Protein AF-A0A8K0DH71-F1 (afdb_monomer_lite)

Secondary structure (DSSP, 8-state):
-HHHHHHHHHHHHHHHHHHHHHHT--------S----TT-EEEETTTEEEEEETTEEEEE------SHHHHHHHT-SSTT-EEEETTEEEEEETTTEEEEE-----SS-----S-----HHHHHHHHHTT-SSSPPP--------

Radius of gyration: 22.82 Å; chains: 1; bounding box: 68×45×41 Å

InterPro domains:
  IPR008037 Pacifastin domain [PS51446] (33-68)

pLDDT: mean 71.9, std 21.44, range [28.5, 96.94]

Organism: Ignelater luminosus (NCBI:txid2038154)

Structure (mmCIF, N/CA/C/O backbone):
data_AF-A0A8K0DH71-F1
#
_entry.id   AF-A0A8K0DH71-F1
#
loop_
_atom_site.group_PDB
_atom_site.id
_atom_site.type_symbol
_atom_site.label_atom_id
_atom_site.label_alt_id
_atom_site.label_comp_id
_atom_site.label_asym_id
_atom_site.label_entity_id
_atom_site.label_seq_id
_atom_site.pdbx_PDB_ins_code
_atom_site.Cartn_x
_atom_site.Cartn_y
_atom_site.Cartn_z
_atom_site.occupancy
_atom_site.B_iso_or_equiv
_atom_site.auth_seq_id
_atom_site.auth_comp_id
_atom_site.auth_asym_id
_atom_site.auth_atom_id
_atom_site.pdbx_PDB_model_num
ATOM 1 N N . MET A 1 1 ? -55.249 28.164 19.974 1.00 62.78 1 MET A N 1
ATOM 2 C CA . MET A 1 1 ? -54.363 28.196 18.787 1.00 62.78 1 MET A CA 1
ATOM 3 C C . MET A 1 1 ? -52.878 28.094 19.141 1.00 62.78 1 MET A C 1
ATOM 5 O O . MET A 1 1 ? -52.205 27.270 18.545 1.00 62.78 1 MET A O 1
ATOM 9 N N . LEU A 1 2 ? -52.374 28.812 20.155 1.00 55.31 2 LEU A N 1
ATOM 10 C CA . LEU A 1 2 ? -50.945 28.803 20.532 1.00 55.31 2 LEU A CA 1
ATOM 11 C C . LEU A 1 2 ? -50.364 27.415 20.898 1.00 55.31 2 LEU A C 1
ATOM 13 O O . LEU A 1 2 ? -49.220 27.120 20.573 1.00 55.31 2 LEU A O 1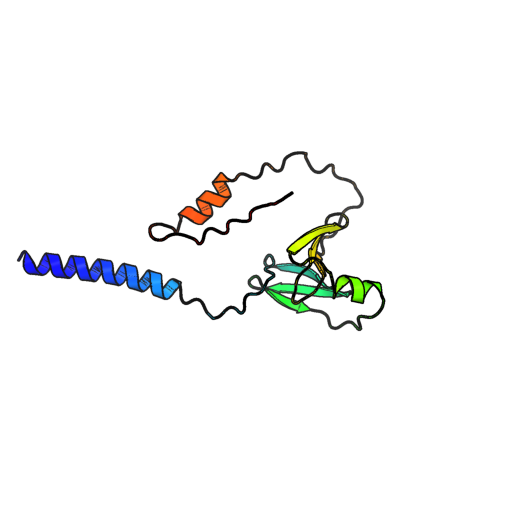
ATOM 17 N N . LYS A 1 3 ? -51.168 26.528 21.504 1.00 57.19 3 LYS A N 1
ATOM 18 C CA . LYS A 1 3 ? -50.740 25.159 21.854 1.00 57.19 3 LYS A CA 1
ATOM 19 C C . LYS A 1 3 ? -50.427 24.279 20.636 1.00 57.19 3 LYS A C 1
ATOM 21 O O . LYS A 1 3 ? -49.573 23.413 20.740 1.00 57.19 3 LYS A O 1
ATOM 26 N N . TYR A 1 4 ? -51.080 24.506 19.494 1.00 59.00 4 TYR A N 1
ATOM 27 C CA . TYR A 1 4 ? -50.848 23.709 18.283 1.00 59.00 4 TYR A CA 1
ATOM 28 C C . TYR A 1 4 ? -49.548 24.113 17.580 1.00 59.00 4 TYR A C 1
ATOM 30 O O . TYR A 1 4 ? -48.808 23.246 17.133 1.00 59.00 4 TYR A O 1
ATOM 38 N N . LEU A 1 5 ? -49.220 25.409 17.561 1.00 58.22 5 LEU A N 1
ATOM 39 C CA . LEU A 1 5 ? -47.988 25.926 16.947 1.00 58.22 5 LEU A CA 1
ATOM 40 C C . LEU A 1 5 ? -46.717 25.380 17.617 1.00 58.22 5 LEU A C 1
ATOM 42 O O . LEU A 1 5 ? -45.756 25.050 16.928 1.00 58.22 5 LEU A O 1
ATOM 46 N N . LEU A 1 6 ? -46.734 25.218 18.945 1.00 57.34 6 LEU A N 1
ATOM 47 C CA . LEU A 1 6 ? -45.611 24.636 19.690 1.00 57.34 6 LEU A CA 1
ATOM 48 C C . LEU A 1 6 ? -45.377 23.160 19.336 1.00 57.34 6 LEU A C 1
ATOM 50 O O . LEU A 1 6 ? -44.233 22.737 19.219 1.00 57.34 6 LEU A O 1
ATOM 54 N N . VAL A 1 7 ? -46.444 22.392 19.099 1.00 66.19 7 VAL A N 1
ATOM 55 C CA . VAL A 1 7 ? -46.340 20.969 18.734 1.00 66.19 7 VAL A CA 1
ATOM 56 C C . VAL A 1 7 ? -45.733 20.806 17.336 1.00 66.19 7 VAL A C 1
ATOM 58 O O . VAL A 1 7 ? -44.821 20.000 17.158 1.00 66.19 7 VAL A O 1
ATOM 61 N N . PHE A 1 8 ? -46.155 21.614 16.358 1.00 61.62 8 PHE A N 1
ATOM 62 C CA . PHE A 1 8 ? -45.598 21.556 15.000 1.00 61.62 8 PHE A CA 1
ATOM 63 C C . PHE A 1 8 ? -44.108 21.918 14.950 1.00 61.62 8 PHE A C 1
ATOM 65 O O . PHE A 1 8 ? -43.339 21.220 14.291 1.00 61.62 8 PHE A O 1
ATOM 72 N N . ALA A 1 9 ? -43.684 22.943 15.697 1.00 60.38 9 ALA A N 1
ATOM 73 C CA . ALA A 1 9 ? -42.273 23.320 15.785 1.00 60.38 9 ALA A CA 1
ATOM 74 C C . ALA A 1 9 ? -41.401 22.192 16.366 1.00 60.38 9 ALA A C 1
ATOM 76 O O . ALA A 1 9 ? -40.309 21.945 15.864 1.00 60.38 9 ALA A O 1
ATOM 77 N N . THR A 1 10 ? -41.893 21.462 17.375 1.00 60.97 10 THR A N 1
ATOM 78 C CA . THR A 1 10 ? -41.144 20.336 17.965 1.00 60.97 10 THR A CA 1
ATOM 79 C C . THR A 1 10 ? -41.074 19.102 17.068 1.00 60.97 10 THR A C 1
ATOM 81 O O . THR A 1 10 ? -40.090 18.374 17.115 1.00 60.97 10 THR A O 1
ATOM 84 N N . ILE A 1 11 ? -42.095 18.857 16.242 1.00 66.56 11 ILE A N 1
ATOM 85 C CA . ILE A 1 11 ? -42.113 17.710 15.322 1.00 66.56 11 ILE A CA 1
ATOM 86 C C . ILE A 1 11 ? -41.186 17.964 14.125 1.00 66.56 11 ILE A C 1
ATOM 88 O O . ILE A 1 11 ? -40.486 17.046 13.702 1.00 66.56 11 ILE A O 1
ATOM 92 N N . SER A 1 12 ? -41.141 19.200 13.612 1.00 66.25 12 SER A N 1
ATOM 93 C CA . SER A 1 12 ? -40.271 19.570 12.485 1.00 66.25 12 SER A CA 1
ATOM 94 C C . SER A 1 12 ? -38.792 19.409 12.829 1.00 66.25 12 SER A C 1
ATOM 96 O O . SER A 1 12 ? -38.051 18.787 12.075 1.00 66.25 12 SER A O 1
ATOM 98 N N . THR A 1 13 ? -38.373 19.884 14.006 1.00 59.41 13 THR A N 1
ATOM 99 C CA . THR A 1 13 ? -36.983 19.723 14.452 1.00 59.41 13 THR A CA 1
ATOM 100 C C . THR A 1 13 ? -36.640 18.253 14.686 1.00 59.41 13 THR A C 1
ATOM 102 O O . THR A 1 13 ? -35.570 17.805 14.288 1.00 59.41 13 THR A O 1
ATOM 105 N N . LEU A 1 14 ? -37.554 17.453 15.250 1.00 60.44 14 LEU A N 1
ATOM 106 C CA . LEU A 1 14 ? -37.320 16.017 15.437 1.00 60.44 14 LEU A CA 1
ATOM 107 C C . LEU A 1 14 ? -37.127 15.259 14.113 1.00 60.44 14 LEU A C 1
ATOM 109 O O . LEU A 1 14 ? -36.328 14.325 14.059 1.00 60.44 14 LEU A O 1
ATOM 113 N N . LEU A 1 15 ? -37.854 15.644 13.059 1.00 60.81 15 LEU A N 1
ATOM 114 C CA . LEU A 1 15 ? -37.729 15.045 11.727 1.00 60.81 15 LEU A CA 1
ATOM 115 C C . LEU A 1 15 ? -36.370 15.368 11.088 1.00 60.81 15 LEU A C 1
ATOM 117 O O . LEU A 1 15 ? -35.709 14.456 10.598 1.00 60.81 15 LEU A O 1
ATOM 121 N N . GLU A 1 16 ? -35.901 16.612 11.196 1.00 58.91 16 GLU A N 1
ATOM 122 C CA . GLU A 1 16 ? -34.568 17.017 10.721 1.00 58.91 16 GLU A CA 1
ATOM 123 C C . GLU A 1 16 ? -33.438 16.272 11.460 1.00 58.91 16 GLU A C 1
ATOM 125 O O . GLU A 1 16 ? -32.471 15.812 10.846 1.00 58.91 16 GLU A O 1
ATOM 130 N N . PHE A 1 17 ? -33.586 16.054 12.773 1.00 57.41 17 PHE A N 1
ATOM 131 C CA . PHE A 1 17 ? -32.658 15.227 13.554 1.00 57.41 17 PHE A CA 1
ATOM 132 C C . PHE A 1 17 ? -32.671 13.750 13.120 1.00 57.41 17 PHE A C 1
ATOM 134 O O . PHE A 1 17 ? -31.617 13.114 13.045 1.00 57.41 17 PHE A O 1
ATOM 141 N N . LEU A 1 18 ? -33.845 13.185 12.823 1.00 57.06 18 LEU A N 1
ATOM 142 C CA . LEU A 1 18 ? -33.980 11.788 12.392 1.00 57.06 18 LEU A CA 1
ATOM 143 C C . LEU A 1 18 ? -33.361 11.531 11.012 1.00 57.06 18 LEU A C 1
ATOM 145 O O . LEU A 1 18 ? -32.786 10.458 10.802 1.00 57.06 18 LEU A O 1
ATOM 149 N N . ASP A 1 19 ? -33.437 12.491 10.092 1.00 57.59 19 ASP A N 1
ATOM 150 C CA . ASP A 1 19 ? -32.810 12.375 8.772 1.00 57.59 19 ASP A CA 1
ATOM 151 C C . ASP A 1 19 ? -31.275 12.453 8.855 1.00 57.59 19 ASP A C 1
ATOM 153 O O . ASP A 1 19 ? -30.579 11.689 8.179 1.00 57.59 19 ASP A O 1
ATOM 157 N N . CYS A 1 20 ? -30.734 13.251 9.784 1.00 52.50 20 CYS A N 1
ATOM 158 C CA . CYS A 1 20 ? -29.303 13.267 10.103 1.00 52.50 20 CYS A CA 1
ATOM 159 C C . CYS A 1 20 ? -28.817 11.913 10.662 1.00 52.50 20 CYS A C 1
ATOM 161 O O . CYS A 1 20 ? -27.853 11.328 10.161 1.00 52.50 20 CYS A O 1
ATOM 163 N N . VAL A 1 21 ? -29.523 11.338 11.644 1.00 55.97 21 VAL A N 1
ATOM 164 C CA . VAL A 1 21 ? -29.133 10.050 12.252 1.00 55.97 21 VAL A CA 1
ATOM 165 C C . VAL A 1 21 ? -29.224 8.887 11.253 1.00 5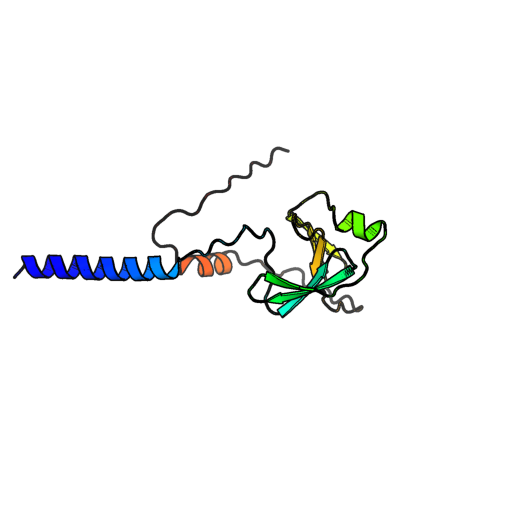5.97 21 VAL A C 1
ATOM 167 O O . VAL A 1 21 ? -28.385 7.984 11.284 1.00 55.97 21 VAL A O 1
ATOM 170 N N . LYS A 1 22 ? -30.191 8.901 10.322 1.00 55.56 22 LYS A N 1
ATOM 171 C CA . LYS A 1 22 ? -30.275 7.898 9.242 1.00 55.56 22 LYS A CA 1
ATOM 172 C C . LYS A 1 22 ? -29.105 7.990 8.257 1.00 55.56 22 LYS A C 1
ATOM 174 O O . LYS A 1 22 ? -28.645 6.944 7.800 1.00 55.56 22 LYS A O 1
ATOM 179 N N . SER A 1 23 ? -28.603 9.196 7.980 1.00 48.75 23 SER A N 1
ATOM 180 C CA . SER A 1 23 ? -27.406 9.426 7.151 1.00 48.75 23 SER A CA 1
ATOM 181 C C . SER A 1 23 ? -26.125 8.870 7.799 1.00 48.75 23 SER A C 1
ATOM 183 O O . SER A 1 23 ? -25.215 8.405 7.116 1.00 48.75 23 SER A O 1
ATOM 185 N N . HIS A 1 24 ? -26.088 8.795 9.135 1.00 45.97 24 HIS A N 1
ATOM 186 C CA . HIS A 1 24 ? -24.957 8.285 9.916 1.00 45.97 24 HIS A CA 1
ATOM 187 C C . HIS A 1 24 ? -25.112 6.840 10.404 1.00 45.97 24 HIS A C 1
ATOM 189 O O . HIS A 1 24 ? -24.500 6.468 11.411 1.00 45.97 24 HIS A O 1
ATOM 195 N N . ARG A 1 25 ? -25.858 5.975 9.697 1.00 43.97 25 ARG A N 1
ATOM 196 C CA . ARG A 1 25 ? -25.771 4.520 9.921 1.00 43.97 25 ARG A CA 1
ATOM 197 C C . ARG A 1 25 ? -24.363 4.046 9.530 1.00 43.97 25 ARG A C 1
ATOM 199 O O . ARG A 1 25 ? -24.129 3.549 8.433 1.00 43.97 25 ARG A O 1
ATOM 206 N N . ARG A 1 26 ? -23.408 4.236 10.444 1.00 46.12 26 ARG A N 1
ATOM 207 C CA . ARG A 1 26 ? -22.061 3.673 10.423 1.00 46.12 26 ARG A CA 1
ATOM 208 C C . ARG A 1 26 ? -22.245 2.164 10.428 1.00 46.12 26 ARG A C 1
ATOM 210 O O . ARG A 1 26 ? -22.438 1.546 11.472 1.00 46.12 26 ARG A O 1
ATOM 217 N N . LEU A 1 27 ? -22.242 1.577 9.235 1.00 45.00 27 LEU A N 1
ATOM 218 C CA . LEU A 1 27 ? -21.928 0.168 9.083 1.00 45.00 27 LEU A CA 1
ATOM 219 C C . LEU A 1 27 ? -20.627 -0.067 9.850 1.00 45.00 27 LEU A C 1
ATOM 221 O O . LEU A 1 27 ? -19.722 0.769 9.785 1.00 45.00 27 LEU A O 1
ATOM 225 N N . TYR A 1 28 ? -20.572 -1.162 10.605 1.00 41.44 28 TYR A N 1
ATOM 226 C CA . TYR A 1 28 ? -19.366 -1.636 11.271 1.00 41.44 28 TYR A CA 1
ATOM 227 C C . TYR A 1 28 ? -18.327 -1.992 10.196 1.00 41.44 28 TYR A C 1
ATOM 229 O O . TYR A 1 28 ? -18.210 -3.117 9.729 1.00 41.44 28 TYR A O 1
ATOM 237 N N . VAL A 1 29 ? -17.676 -0.930 9.744 1.00 49.56 29 VAL A N 1
ATOM 238 C CA . VAL A 1 29 ? -16.304 -0.777 9.315 1.00 49.56 29 VAL A CA 1
ATOM 239 C C . VAL A 1 29 ? -15.315 -1.394 10.297 1.00 49.56 29 VAL A C 1
ATOM 241 O O . VAL A 1 29 ? -14.984 -0.630 11.206 1.00 49.56 29 VAL A O 1
ATOM 244 N N . PRO A 1 30 ? -14.870 -2.672 10.274 1.00 53.84 30 PRO A N 1
ATOM 245 C CA . PRO A 1 30 ? -13.621 -2.992 10.970 1.00 53.84 30 PRO A CA 1
ATOM 246 C C . PRO A 1 30 ? -12.631 -1.879 10.628 1.00 53.84 30 PRO A C 1
ATOM 248 O O . PRO A 1 30 ? -12.594 -1.465 9.466 1.00 53.84 30 PRO A O 1
ATOM 251 N N . GLU A 1 31 ? -11.981 -1.295 11.639 1.00 59.47 31 GLU A N 1
ATOM 252 C CA . GLU A 1 31 ? -11.053 -0.176 11.464 1.00 59.47 31 GLU A CA 1
ATOM 253 C C . GLU A 1 31 ? -9.945 -0.612 10.506 1.00 59.47 31 GLU A C 1
ATOM 255 O O . GLU A 1 31 ? -8.913 -1.136 10.914 1.00 59.47 31 GLU A O 1
ATOM 260 N N . LEU A 1 32 ? -10.201 -0.445 9.212 1.00 64.69 32 LEU A N 1
ATOM 261 C CA . LEU A 1 32 ? -9.204 -0.562 8.179 1.00 64.69 32 LEU A CA 1
ATOM 262 C C . LEU A 1 32 ? -8.242 0.574 8.455 1.00 64.69 32 LEU A C 1
ATOM 264 O O . LEU A 1 32 ? -8.595 1.753 8.370 1.00 64.69 32 LEU A O 1
ATOM 268 N N . ASP A 1 33 ? -7.034 0.186 8.826 1.00 73.94 33 ASP A N 1
ATOM 269 C CA . ASP A 1 33 ? -5.925 1.086 9.084 1.00 73.94 33 ASP A CA 1
ATOM 270 C C . ASP A 1 33 ? -5.397 1.720 7.791 1.00 73.94 33 ASP A C 1
ATOM 272 O O . ASP A 1 33 ? -4.520 2.581 7.833 1.00 73.94 33 ASP A O 1
ATOM 276 N N . TYR A 1 34 ? -5.967 1.331 6.646 1.00 79.31 34 TYR A N 1
ATOM 277 C CA . TYR A 1 34 ? -5.642 1.874 5.347 1.00 79.31 34 TYR A CA 1
ATOM 278 C C . TYR A 1 34 ? -6.873 2.251 4.519 1.00 79.31 34 TYR A C 1
ATOM 280 O O . TYR A 1 34 ? -7.797 1.461 4.317 1.00 79.31 34 TYR A O 1
ATOM 288 N N . ARG A 1 35 ? -6.844 3.474 3.981 1.00 84.69 35 ARG A N 1
ATOM 289 C CA . ARG A 1 35 ? -7.779 3.970 2.967 1.00 84.69 35 ARG A CA 1
ATOM 290 C C . ARG A 1 35 ? -6.990 4.430 1.754 1.00 84.69 35 ARG A C 1
ATOM 292 O O . ARG A 1 35 ? -5.977 5.107 1.896 1.00 84.69 35 ARG A O 1
ATOM 299 N N . CYS A 1 36 ? -7.488 4.091 0.576 1.00 85.12 36 CYS A N 1
ATOM 300 C CA . CYS A 1 36 ? -6.866 4.447 -0.694 1.00 85.12 36 CYS A CA 1
ATOM 301 C C . CYS A 1 36 ? -7.781 5.330 -1.542 1.00 85.12 36 CYS A C 1
ATOM 303 O O . CYS A 1 36 ? -9.001 5.336 -1.361 1.00 85.12 36 CYS A O 1
ATOM 305 N N . SER A 1 37 ? -7.204 6.070 -2.487 1.00 84.56 37 SER A N 1
ATOM 306 C CA . SER A 1 37 ? -7.993 6.882 -3.416 1.00 84.56 37 SER A CA 1
ATOM 307 C C . SER A 1 37 ? -8.650 5.994 -4.469 1.00 84.56 37 SER A C 1
ATOM 309 O O . SER A 1 37 ? -8.064 5.020 -4.947 1.00 84.56 37 SER A O 1
ATOM 311 N N . GLU A 1 38 ? -9.884 6.317 -4.852 1.00 82.12 38 GLU A N 1
ATOM 312 C CA . GLU A 1 38 ? -10.620 5.515 -5.826 1.00 82.12 38 GLU A CA 1
ATOM 313 C C . GLU A 1 38 ? -9.862 5.417 -7.160 1.00 82.12 38 GLU A C 1
ATOM 315 O O . GLU A 1 38 ? -9.285 6.396 -7.630 1.00 82.12 38 GLU A O 1
ATOM 320 N N . LYS A 1 39 ? -9.878 4.227 -7.779 1.00 78.44 39 LYS A N 1
ATOM 321 C CA . LYS A 1 39 ? -9.195 3.913 -9.049 1.00 78.44 39 LYS A CA 1
ATOM 322 C C . LYS A 1 39 ? -7.663 3.936 -8.993 1.00 78.44 39 LYS A C 1
ATOM 324 O O . LYS A 1 39 ? -7.038 3.568 -9.987 1.00 78.44 39 LYS A O 1
ATOM 329 N N . GLU A 1 40 ? -7.045 4.284 -7.864 1.00 88.81 40 GLU A N 1
ATOM 330 C CA . GLU A 1 40 ? -5.601 4.115 -7.710 1.00 88.81 40 GLU A CA 1
ATOM 331 C C . GLU A 1 40 ? -5.216 2.631 -7.644 1.00 88.81 40 GLU A C 1
ATOM 333 O O . GLU A 1 40 ? -5.970 1.761 -7.190 1.00 88.81 40 GLU A O 1
ATOM 338 N N . THR A 1 41 ? -4.005 2.353 -8.122 1.00 94.25 41 THR A N 1
ATOM 339 C CA . THR A 1 41 ? -3.385 1.029 -8.085 1.00 94.25 41 THR A CA 1
ATOM 340 C C . THR A 1 41 ? -2.204 1.061 -7.127 1.00 94.25 41 THR A C 1
ATOM 342 O O . THR A 1 41 ? -1.446 2.032 -7.088 1.00 94.25 41 THR A O 1
ATOM 345 N N . TYR A 1 42 ? -2.050 -0.019 -6.372 1.00 95.31 42 TYR A N 1
ATOM 346 C CA . TYR A 1 42 ? -1.043 -0.183 -5.341 1.00 95.31 42 TYR A CA 1
ATOM 347 C C . TYR A 1 42 ? -0.233 -1.447 -5.583 1.00 95.31 42 TYR A C 1
ATOM 349 O O . TYR A 1 42 ? -0.739 -2.431 -6.117 1.00 95.31 42 TYR A O 1
ATOM 357 N N . ARG A 1 43 ? 1.028 -1.424 -5.169 1.00 95.88 43 ARG A N 1
ATOM 358 C CA . ARG A 1 43 ? 1.882 -2.600 -5.073 1.00 95.88 43 ARG A CA 1
ATOM 359 C C . ARG A 1 43 ? 2.015 -2.993 -3.607 1.00 95.88 43 ARG A C 1
ATOM 361 O O . ARG A 1 43 ? 2.532 -2.222 -2.801 1.00 95.88 43 ARG A O 1
ATOM 368 N N . GLU A 1 44 ? 1.555 -4.193 -3.288 1.00 95.62 44 GLU A N 1
ATOM 369 C CA . GLU A 1 44 ? 1.597 -4.790 -1.957 1.00 95.62 44 GLU A CA 1
ATOM 370 C C . GLU A 1 44 ? 2.901 -5.575 -1.785 1.00 95.62 44 GLU A C 1
ATOM 372 O O . GLU A 1 44 ? 3.188 -6.493 -2.556 1.00 95.62 44 GLU A O 1
ATOM 377 N N . ASN A 1 45 ? 3.698 -5.227 -0.772 1.00 96.44 45 ASN A N 1
ATOM 378 C CA . ASN A 1 45 ? 4.916 -5.940 -0.371 1.00 96.44 45 ASN A CA 1
ATOM 379 C C . ASN A 1 45 ? 5.900 -6.195 -1.528 1.00 96.44 45 ASN A C 1
ATOM 381 O O . ASN A 1 45 ? 6.522 -7.251 -1.617 1.00 96.44 45 ASN A O 1
ATOM 385 N N . ASN A 1 46 ? 5.992 -5.227 -2.447 1.00 95.69 46 ASN A N 1
ATOM 386 C CA . ASN A 1 46 ? 6.727 -5.307 -3.715 1.00 95.69 46 ASN A CA 1
ATOM 387 C C . ASN A 1 46 ? 6.333 -6.490 -4.637 1.00 95.69 46 ASN A C 1
ATOM 389 O O . ASN A 1 46 ? 7.034 -6.798 -5.597 1.00 95.69 46 ASN A O 1
ATOM 393 N N . CYS A 1 47 ? 5.184 -7.123 -4.406 1.00 96.94 47 CYS A N 1
ATOM 394 C CA . CYS A 1 47 ? 4.766 -8.337 -5.097 1.00 96.94 47 CYS A CA 1
ATOM 395 C C . CYS A 1 47 ? 3.441 -8.155 -5.845 1.00 96.94 47 CYS A C 1
ATOM 397 O O . CYS A 1 47 ? 3.452 -7.960 -7.062 1.00 96.94 47 CYS A O 1
ATOM 399 N N . ASN A 1 48 ? 2.308 -8.195 -5.138 1.00 96.50 48 ASN A N 1
ATOM 400 C CA . ASN A 1 48 ? 0.994 -8.165 -5.773 1.00 96.50 48 ASN A CA 1
ATOM 401 C C . ASN A 1 48 ? 0.611 -6.755 -6.209 1.00 96.50 48 ASN A C 1
ATOM 403 O O . ASN A 1 48 ? 0.983 -5.765 -5.580 1.00 96.50 48 ASN A O 1
ATOM 407 N N . ILE A 1 49 ? -0.179 -6.671 -7.276 1.00 95.88 49 ILE A N 1
ATOM 408 C CA . ILE A 1 49 ? -0.785 -5.429 -7.744 1.00 95.88 49 ILE A CA 1
ATOM 409 C C . ILE A 1 49 ? -2.247 -5.425 -7.316 1.00 95.88 49 ILE A C 1
ATOM 411 O O . ILE A 1 49 ? -3.008 -6.316 -7.690 1.00 95.88 49 ILE A O 1
ATOM 415 N N . CYS A 1 50 ? -2.633 -4.408 -6.558 1.00 94.38 50 CYS A N 1
ATOM 416 C CA . CYS A 1 50 ? -3.956 -4.239 -5.984 1.00 94.38 50 CYS A CA 1
ATOM 417 C C . CYS A 1 50 ? -4.654 -2.994 -6.533 1.00 94.38 50 CYS A C 1
ATOM 419 O O . CYS A 1 50 ? -4.016 -1.972 -6.775 1.00 94.38 50 CYS A O 1
ATOM 421 N N . ARG A 1 51 ? -5.976 -3.050 -6.696 1.00 92.31 51 ARG A N 1
ATOM 422 C CA . ARG A 1 51 ? -6.806 -1.906 -7.097 1.00 92.31 51 ARG A CA 1
ATOM 423 C C . ARG A 1 51 ? -7.691 -1.434 -5.956 1.00 92.31 51 ARG A C 1
ATOM 425 O O . ARG A 1 51 ? -8.326 -2.238 -5.264 1.00 92.31 51 ARG A O 1
ATOM 432 N N . CYS A 1 52 ? -7.764 -0.115 -5.817 1.00 88.94 52 CYS A N 1
ATOM 433 C CA . CYS A 1 52 ? -8.653 0.528 -4.872 1.00 88.94 52 CYS A CA 1
ATOM 434 C C . CYS A 1 52 ? -10.068 0.676 -5.444 1.00 88.94 52 CYS A C 1
ATOM 436 O O . CYS A 1 52 ? -10.254 1.156 -6.567 1.00 88.94 52 CYS A O 1
ATOM 438 N N . ARG A 1 53 ? -11.081 0.318 -4.652 1.00 84.25 53 ARG A N 1
ATOM 439 C CA . ARG A 1 53 ? -12.498 0.527 -4.971 1.00 84.25 53 ARG A CA 1
ATOM 440 C C . ARG A 1 53 ? -13.236 0.970 -3.716 1.00 84.25 53 ARG A C 1
ATOM 442 O O . ARG A 1 53 ? -13.089 0.346 -2.672 1.00 84.25 53 ARG A O 1
ATOM 449 N N . ALA A 1 54 ? -14.031 2.035 -3.828 1.00 85.00 54 ALA A N 1
ATOM 450 C CA . ALA A 1 54 ? -14.798 2.593 -2.709 1.00 85.00 54 ALA A CA 1
ATOM 451 C C . ALA A 1 54 ? -13.945 2.873 -1.448 1.00 85.00 54 ALA A C 1
ATOM 453 O O . ALA A 1 54 ? -14.381 2.645 -0.322 1.00 85.00 54 ALA A O 1
ATOM 454 N N . GLY A 1 55 ? -12.707 3.339 -1.641 1.00 82.19 55 GLY A N 1
ATOM 455 C CA . GLY A 1 55 ? -11.786 3.667 -0.551 1.00 82.19 55 GLY A CA 1
ATOM 456 C C . GLY A 1 55 ? -11.034 2.482 0.061 1.00 82.19 55 GLY A C 1
ATOM 457 O O . GLY A 1 55 ? -10.277 2.691 1.007 1.00 82.19 55 GLY A O 1
ATOM 458 N N . LEU A 1 56 ? -11.239 1.264 -0.454 1.00 83.56 56 LEU A N 1
ATOM 459 C CA . LEU A 1 56 ? -10.679 0.021 0.078 1.00 83.56 56 LEU A CA 1
ATOM 460 C C . LEU A 1 56 ? -9.824 -0.707 -0.963 1.00 83.56 56 LEU A C 1
ATOM 462 O O . LEU A 1 56 ? -10.126 -0.686 -2.161 1.00 83.56 56 LEU A O 1
ATOM 466 N N . LEU A 1 57 ? -8.787 -1.409 -0.506 1.00 80.00 57 LEU A N 1
ATOM 467 C CA . LEU A 1 57 ? -8.092 -2.395 -1.331 1.00 80.00 57 LEU A CA 1
ATOM 468 C C . LEU A 1 57 ? -9.020 -3.591 -1.537 1.00 80.00 57 LEU A C 1
ATOM 470 O O . LEU A 1 57 ? -9.393 -4.258 -0.580 1.00 80.00 57 LEU A O 1
ATOM 474 N N . THR A 1 58 ? -9.441 -3.838 -2.778 1.00 75.81 58 THR A N 1
ATOM 475 C CA . THR A 1 58 ? -10.521 -4.811 -3.043 1.00 75.81 58 THR A CA 1
ATOM 476 C C . THR A 1 58 ? -10.118 -5.967 -3.939 1.00 75.81 58 THR A C 1
ATOM 478 O O . THR A 1 58 ? -10.684 -7.049 -3.818 1.00 75.81 58 THR A O 1
ATOM 481 N N . VAL A 1 59 ? -9.172 -5.762 -4.857 1.00 87.56 59 VAL A N 1
ATOM 482 C CA . VAL A 1 59 ? -8.777 -6.791 -5.825 1.00 87.56 59 VAL A CA 1
ATOM 483 C C . VAL A 1 59 ? -7.273 -6.739 -6.023 1.00 87.56 59 VAL A C 1
ATOM 485 O O . VAL A 1 59 ? -6.771 -5.745 -6.543 1.00 87.56 59 VAL A O 1
ATOM 488 N N . CYS A 1 60 ? -6.583 -7.813 -5.645 1.00 93.44 60 CYS A N 1
ATOM 489 C CA . CYS A 1 60 ? -5.149 -7.998 -5.847 1.00 93.44 60 CYS A CA 1
ATOM 490 C C . CYS A 1 60 ? -4.875 -9.162 -6.805 1.00 93.44 60 CYS A C 1
ATOM 492 O O . CYS A 1 60 ? -5.647 -10.120 -6.872 1.00 93.44 60 CYS A O 1
ATOM 494 N N . THR A 1 61 ? -3.764 -9.100 -7.537 1.00 95.56 61 THR A N 1
ATOM 495 C CA . THR A 1 61 ? -3.203 -10.283 -8.204 1.00 95.56 61 THR A CA 1
ATOM 496 C C . THR A 1 61 ? -2.838 -11.353 -7.171 1.00 95.56 61 THR A C 1
ATOM 498 O O . THR A 1 61 ? -2.572 -11.027 -6.019 1.00 95.56 61 THR A O 1
ATOM 501 N N . LEU A 1 62 ? -2.775 -12.619 -7.588 1.00 94.31 62 LEU A N 1
ATOM 502 C CA . LEU A 1 62 ? -2.372 -13.744 -6.734 1.00 94.31 62 LEU A CA 1
ATOM 503 C C . LEU A 1 62 ? -1.020 -14.298 -7.191 1.00 94.31 62 LEU A C 1
ATOM 505 O O . LEU A 1 62 ? -0.930 -15.395 -7.740 1.00 94.31 62 LEU A O 1
ATOM 509 N N . MET A 1 63 ? 0.033 -13.500 -7.026 1.00 94.50 63 MET A N 1
ATOM 510 C CA . MET A 1 63 ? 1.395 -13.923 -7.342 1.00 94.50 63 MET A CA 1
ATOM 511 C C . MET A 1 63 ? 1.970 -14.762 -6.196 1.00 94.50 63 MET A C 1
ATOM 513 O O . MET A 1 63 ? 1.640 -14.568 -5.027 1.00 94.50 63 MET A O 1
ATOM 517 N N . SER A 1 64 ? 2.874 -15.687 -6.524 1.00 95.44 64 SER A N 1
ATOM 518 C CA . SER A 1 64 ? 3.617 -16.451 -5.518 1.00 95.44 64 SER A CA 1
ATOM 519 C C . SER A 1 64 ? 4.728 -15.587 -4.914 1.00 95.44 64 SER A C 1
ATOM 521 O O . SER A 1 64 ? 5.865 -15.595 -5.386 1.00 95.44 64 SER A O 1
ATOM 523 N N . CYS A 1 65 ? 4.392 -14.822 -3.879 1.00 95.38 65 CYS A N 1
ATOM 524 C CA . CYS A 1 65 ? 5.320 -13.920 -3.204 1.00 95.38 65 CYS A CA 1
ATOM 525 C C . CYS A 1 65 ? 6.230 -14.672 -2.225 1.00 95.38 65 CYS A C 1
ATOM 527 O O . CYS A 1 65 ? 5.757 -15.352 -1.316 1.00 95.38 65 CYS A O 1
ATOM 529 N N . SER A 1 66 ? 7.542 -14.538 -2.392 1.00 94.44 66 SER A N 1
ATOM 530 C CA . SER A 1 66 ? 8.542 -15.129 -1.500 1.00 94.44 66 SER A CA 1
ATOM 531 C C . SER A 1 66 ? 9.847 -14.330 -1.559 1.00 94.44 66 SER A C 1
ATOM 533 O O . SER A 1 66 ? 9.998 -13.441 -2.396 1.00 94.44 66 SER A O 1
ATOM 535 N N . GLY A 1 67 ? 10.779 -14.632 -0.655 1.00 96.38 67 GLY A N 1
ATOM 536 C CA . GLY A 1 67 ? 12.071 -13.951 -0.560 1.00 96.38 67 GLY A CA 1
ATOM 537 C C . GLY A 1 67 ? 12.156 -12.949 0.591 1.00 96.38 67 GLY A C 1
ATOM 538 O O . GLY A 1 67 ? 11.152 -12.515 1.156 1.00 96.38 67 GLY A O 1
ATOM 539 N N . GLU A 1 68 ? 13.390 -12.607 0.956 1.00 95.94 68 GLU A N 1
ATOM 540 C CA . GLU A 1 68 ? 13.702 -11.760 2.113 1.00 95.94 68 GLU A CA 1
ATOM 541 C C . GLU A 1 68 ? 13.057 -10.374 2.013 1.00 95.94 68 GLU A C 1
ATOM 543 O O . GLU A 1 68 ? 12.462 -9.892 2.977 1.00 95.94 68 GLU A O 1
ATOM 548 N N . GLU A 1 69 ? 13.105 -9.756 0.831 1.00 93.50 69 GLU A N 1
ATOM 549 C CA . GLU A 1 69 ? 12.519 -8.435 0.613 1.00 93.50 69 GLU A CA 1
ATOM 550 C C . GLU A 1 69 ? 11.006 -8.436 0.858 1.00 93.50 69 GLU A C 1
ATOM 552 O O . GLU A 1 69 ? 10.505 -7.573 1.581 1.00 93.50 69 GLU A O 1
ATOM 557 N N . TYR A 1 70 ? 10.292 -9.429 0.319 1.00 96.06 70 TYR A N 1
ATOM 558 C CA . TYR A 1 70 ? 8.857 -9.583 0.544 1.00 96.06 70 TYR A CA 1
ATOM 559 C C . TYR A 1 70 ? 8.546 -9.683 2.040 1.00 96.06 70 TYR A C 1
ATOM 561 O O . TYR A 1 70 ? 7.687 -8.956 2.533 1.00 96.06 70 TYR A O 1
ATOM 569 N N . TYR A 1 71 ? 9.270 -10.524 2.787 1.00 96.38 71 TYR A N 1
ATOM 570 C CA . TYR A 1 71 ? 9.034 -10.682 4.225 1.00 96.38 71 TYR A CA 1
ATOM 571 C C . TYR A 1 71 ? 9.367 -9.420 5.024 1.00 96.38 71 TYR A C 1
ATOM 573 O O . TYR A 1 71 ? 8.616 -9.063 5.930 1.00 96.38 71 TYR A O 1
ATOM 581 N N . ARG A 1 72 ? 10.432 -8.698 4.661 1.00 95.50 72 ARG A N 1
ATOM 582 C CA . ARG A 1 72 ? 10.783 -7.413 5.282 1.00 95.50 72 ARG A CA 1
ATOM 583 C C . ARG A 1 72 ? 9.689 -6.362 5.082 1.00 95.50 72 ARG A C 1
ATOM 585 O O . ARG A 1 72 ? 9.435 -5.565 5.981 1.00 95.50 72 ARG A O 1
ATOM 592 N N . LEU A 1 73 ? 9.067 -6.337 3.904 1.00 95.94 73 LEU A N 1
ATOM 593 C CA . LEU A 1 73 ? 7.995 -5.396 3.580 1.00 95.94 73 LEU A CA 1
ATOM 594 C C . LEU A 1 73 ? 6.651 -5.813 4.187 1.00 95.94 73 LEU A C 1
ATOM 596 O O . LEU A 1 73 ? 5.924 -4.946 4.672 1.00 95.94 73 LEU A O 1
ATOM 600 N N . LYS A 1 74 ? 6.367 -7.120 4.223 1.00 95.88 74 LYS A N 1
ATOM 601 C CA . LYS A 1 74 ? 5.173 -7.705 4.845 1.00 95.88 74 LYS A CA 1
ATOM 602 C C . LYS A 1 74 ? 5.133 -7.459 6.348 1.00 95.88 74 LYS A C 1
ATOM 604 O O . LYS A 1 74 ? 4.089 -7.112 6.883 1.00 95.88 74 LYS A O 1
ATOM 609 N N . TYR A 1 75 ? 6.269 -7.621 7.019 1.00 95.38 75 TYR A N 1
ATOM 610 C CA . TYR A 1 75 ? 6.409 -7.424 8.461 1.00 95.38 75 TYR A CA 1
ATOM 611 C C . TYR A 1 75 ? 7.119 -6.103 8.765 1.00 95.38 75 TYR A C 1
ATOM 613 O O . TYR A 1 75 ? 8.073 -6.052 9.539 1.00 95.38 75 TYR A O 1
ATOM 621 N N . CYS A 1 76 ? 6.697 -5.023 8.109 1.00 94.31 76 CYS A N 1
ATOM 622 C CA . CYS A 1 76 ? 7.270 -3.709 8.351 1.00 94.31 76 CYS A CA 1
ATOM 623 C C . CYS A 1 76 ? 7.037 -3.272 9.816 1.00 94.31 76 CYS A C 1
ATOM 625 O O . CYS A 1 76 ? 5.942 -3.371 10.359 1.00 94.31 76 CYS A O 1
ATOM 627 N N . ASN A 1 77 ? 8.086 -2.775 10.478 1.00 89.50 77 ASN A N 1
ATOM 628 C CA . ASN A 1 77 ? 8.087 -2.607 11.943 1.00 89.50 77 ASN A CA 1
ATOM 629 C C . ASN A 1 77 ? 7.420 -1.317 12.455 1.00 89.50 77 ASN A C 1
ATOM 631 O O . ASN A 1 77 ? 7.319 -1.117 13.662 1.00 89.50 77 ASN A O 1
ATOM 635 N N . LYS A 1 78 ? 7.046 -0.390 11.566 1.00 93.75 78 LYS A N 1
ATOM 636 C CA . LYS A 1 78 ? 6.549 0.946 11.937 1.00 93.75 78 LYS A CA 1
ATOM 637 C C . LYS A 1 78 ? 5.248 1.252 11.203 1.00 93.75 78 LYS A C 1
ATOM 639 O O . LYS A 1 78 ? 5.275 1.947 10.191 1.00 93.75 78 LYS A O 1
ATOM 644 N N . VAL A 1 79 ? 4.137 0.718 11.704 1.00 93.56 79 VAL A N 1
ATOM 645 C CA . VAL A 1 79 ? 2.790 0.976 11.164 1.00 93.56 79 VAL A CA 1
ATOM 646 C C . VAL A 1 79 ? 2.509 2.486 11.128 1.00 93.56 79 VAL A C 1
ATOM 648 O O . VAL A 1 79 ? 2.918 3.217 12.028 1.00 93.56 79 VAL A O 1
ATOM 651 N N . GLY A 1 80 ? 1.878 2.960 10.056 1.00 90.62 80 GLY A N 1
ATOM 652 C CA . GLY A 1 80 ? 1.618 4.371 9.764 1.00 90.62 80 GLY A CA 1
ATOM 653 C C . GLY A 1 80 ? 2.825 5.142 9.218 1.00 90.62 80 GLY A C 1
ATOM 654 O O . GLY A 1 80 ? 2.678 6.278 8.768 1.00 90.62 80 GLY A O 1
ATOM 655 N N . LYS A 1 81 ? 4.035 4.556 9.216 1.00 94.69 81 LYS A N 1
ATOM 656 C CA . LYS A 1 81 ? 5.205 5.209 8.615 1.00 94.69 81 LYS A CA 1
ATOM 657 C C . LYS A 1 81 ? 5.008 5.325 7.107 1.00 94.69 81 LYS A C 1
ATOM 659 O O . LYS A 1 81 ? 4.774 4.317 6.444 1.00 94.69 81 LYS A O 1
ATOM 664 N N . LYS A 1 82 ? 5.227 6.532 6.578 1.00 94.94 82 LYS A N 1
ATOM 665 C CA . LYS A 1 82 ? 5.220 6.828 5.141 1.00 94.94 82 LYS A CA 1
ATOM 666 C C . LYS A 1 82 ? 6.622 7.141 4.628 1.00 94.94 82 LYS A C 1
ATOM 668 O O . LYS A 1 82 ? 7.459 7.656 5.371 1.00 94.94 82 LYS A O 1
ATOM 673 N N . TRP A 1 83 ? 6.902 6.795 3.378 1.00 95.81 83 TRP A N 1
ATOM 674 C CA . TRP A 1 83 ? 8.154 7.125 2.690 1.00 95.81 83 TRP A CA 1
ATOM 675 C C . TRP A 1 83 ? 7.954 7.124 1.176 1.00 95.81 83 TRP A C 1
ATOM 677 O O . TRP A 1 83 ? 6.989 6.552 0.684 1.00 95.81 83 TRP A O 1
ATOM 687 N N . ASN A 1 84 ? 8.880 7.730 0.433 1.00 94.25 84 ASN A N 1
ATOM 688 C CA . ASN A 1 84 ? 8.816 7.770 -1.026 1.00 94.25 84 ASN A CA 1
ATOM 689 C C . ASN A 1 84 ? 9.814 6.794 -1.655 1.00 94.25 84 ASN A C 1
ATOM 691 O O . ASN A 1 84 ? 10.949 6.661 -1.196 1.00 94.25 84 ASN A O 1
ATOM 695 N N . VAL A 1 85 ? 9.397 6.140 -2.736 1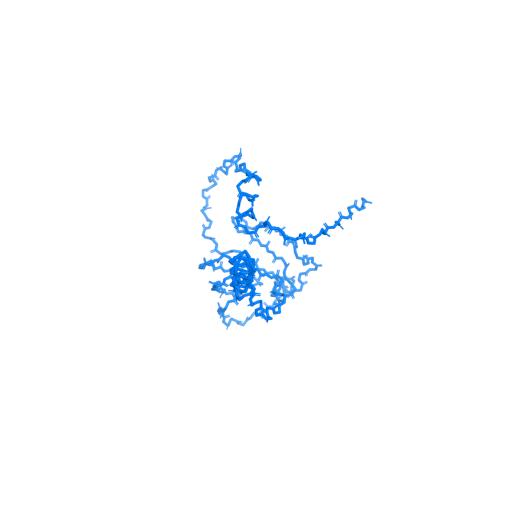.00 91.81 85 VAL A N 1
ATOM 696 C CA . VAL A 1 85 ? 10.250 5.358 -3.634 1.00 91.81 85 VAL A CA 1
ATOM 697 C C . VAL A 1 85 ? 10.041 5.907 -5.040 1.00 91.81 85 VAL A C 1
ATOM 699 O O . VAL A 1 85 ? 9.007 5.672 -5.667 1.00 91.81 85 VAL A O 1
ATOM 702 N N . ARG A 1 86 ? 11.019 6.672 -5.540 1.00 91.94 86 ARG A N 1
ATOM 703 C CA . ARG A 1 86 ? 10.843 7.522 -6.733 1.00 91.94 86 ARG A CA 1
ATOM 704 C C . ARG A 1 86 ? 9.629 8.447 -6.528 1.00 91.94 86 ARG A C 1
ATOM 706 O O . ARG A 1 86 ? 9.557 9.123 -5.510 1.00 91.94 86 ARG A O 1
ATOM 713 N N . CYS A 1 87 ? 8.674 8.451 -7.454 1.00 92.81 87 CYS A N 1
ATOM 714 C CA . CYS A 1 87 ? 7.439 9.231 -7.370 1.00 92.81 87 CYS A CA 1
ATOM 715 C C . CYS A 1 87 ? 6.305 8.533 -6.593 1.00 92.81 87 CYS A C 1
ATOM 717 O O . CYS A 1 87 ? 5.192 9.057 -6.523 1.00 92.81 87 CYS A O 1
ATOM 719 N N . ASN A 1 88 ? 6.552 7.332 -6.061 1.00 94.06 88 ASN A N 1
ATOM 720 C CA . ASN A 1 88 ? 5.536 6.545 -5.378 1.00 94.06 88 ASN A CA 1
ATOM 721 C C . ASN A 1 88 ? 5.596 6.740 -3.872 1.00 94.06 88 ASN A C 1
ATOM 723 O O . ASN A 1 88 ? 6.674 6.697 -3.282 1.00 94.06 88 ASN A O 1
ATOM 727 N N . VAL A 1 89 ? 4.426 6.902 -3.261 1.00 94.19 89 VAL A N 1
ATOM 728 C CA . VAL A 1 89 ? 4.276 7.004 -1.811 1.00 94.19 89 VAL A CA 1
ATOM 729 C C . VAL A 1 89 ? 3.998 5.611 -1.271 1.00 94.19 89 VAL A C 1
ATOM 731 O O . VAL A 1 89 ? 3.095 4.925 -1.748 1.00 94.19 89 VAL A O 1
ATOM 734 N N . CYS A 1 90 ? 4.783 5.203 -0.285 1.00 95.69 90 CYS A N 1
ATOM 735 C CA . CYS A 1 90 ? 4.660 3.941 0.417 1.00 95.69 90 CYS A CA 1
ATOM 736 C C . CYS A 1 90 ? 4.239 4.168 1.865 1.00 95.69 90 CYS A C 1
ATOM 738 O O . CYS A 1 90 ? 4.653 5.142 2.493 1.00 95.69 90 CYS A O 1
ATOM 740 N N . GLU A 1 91 ? 3.461 3.238 2.402 1.00 95.38 91 GLU A N 1
ATOM 741 C CA . GLU A 1 91 ? 2.996 3.236 3.780 1.00 95.38 91 GLU A CA 1
ATOM 742 C C . GLU A 1 91 ? 3.078 1.829 4.367 1.00 95.38 91 GLU A C 1
ATOM 744 O O . GLU A 1 91 ? 2.760 0.842 3.704 1.00 95.38 91 GLU A O 1
ATOM 749 N N . CYS A 1 92 ? 3.530 1.738 5.615 1.00 95.62 92 CYS A N 1
ATOM 750 C CA . CYS A 1 92 ? 3.491 0.501 6.378 1.00 95.62 92 CYS A CA 1
ATOM 751 C C . CYS A 1 92 ? 2.141 0.394 7.084 1.00 95.62 92 CYS A C 1
ATOM 753 O O . CYS A 1 92 ? 1.805 1.232 7.916 1.00 95.62 92 CYS A O 1
ATOM 755 N N . THR A 1 93 ? 1.394 -0.652 6.775 1.00 93.88 93 THR A N 1
ATOM 756 C CA . THR A 1 93 ? 0.085 -0.967 7.345 1.00 93.88 93 THR A CA 1
ATOM 757 C C . THR A 1 93 ? 0.177 -2.247 8.161 1.00 93.88 93 THR A C 1
ATOM 759 O O . THR A 1 93 ? 1.035 -3.101 7.934 1.00 93.88 93 THR A O 1
ATOM 762 N N . LYS A 1 94 ? -0.706 -2.373 9.139 1.00 90.31 94 LYS A N 1
ATOM 763 C CA . LYS A 1 94 ? -0.852 -3.532 10.010 1.00 90.31 94 LYS A CA 1
ATOM 764 C C . LYS A 1 94 ? -1.401 -4.736 9.253 1.00 90.31 94 LYS A C 1
ATOM 766 O O . LYS A 1 94 ? -0.941 -5.846 9.498 1.00 90.31 94 LYS A O 1
ATOM 771 N N . GLU A 1 95 ? -2.392 -4.533 8.384 1.00 88.56 95 GLU A N 1
ATOM 772 C CA . GLU A 1 95 ? -3.081 -5.638 7.705 1.00 88.56 95 GLU A CA 1
ATOM 773 C C . GLU A 1 95 ? -2.331 -6.118 6.457 1.00 88.56 95 GLU A C 1
ATOM 775 O O . GLU A 1 95 ? -2.153 -7.321 6.267 1.00 88.56 95 GLU A O 1
ATOM 780 N N . TYR A 1 96 ? -1.835 -5.190 5.637 1.00 91.50 96 TYR A N 1
ATOM 781 C CA . TYR A 1 96 ? -1.266 -5.509 4.323 1.00 91.50 96 TYR A CA 1
ATOM 782 C C . TYR A 1 96 ? 0.265 -5.424 4.285 1.00 91.50 96 TYR A C 1
ATOM 784 O O . TYR A 1 96 ? 0.877 -5.693 3.251 1.00 91.50 96 TYR A O 1
ATOM 792 N N . GLY A 1 97 ? 0.915 -5.045 5.388 1.00 94.94 97 GLY A N 1
ATOM 793 C CA . GLY A 1 97 ? 2.337 -4.716 5.383 1.00 94.94 97 GLY A CA 1
ATOM 794 C C . GLY A 1 97 ? 2.585 -3.439 4.583 1.00 94.94 97 GLY A C 1
ATOM 795 O O . GLY A 1 97 ? 1.888 -2.440 4.751 1.00 94.94 97 GLY A O 1
ATOM 796 N N . THR A 1 98 ? 3.575 -3.440 3.699 1.00 96.50 98 THR A N 1
ATOM 797 C CA . THR A 1 98 ? 3.902 -2.263 2.889 1.00 96.50 98 THR A CA 1
ATOM 798 C C . THR A 1 98 ? 2.986 -2.140 1.675 1.00 96.50 98 THR A C 1
ATOM 800 O O . THR A 1 98 ? 2.944 -3.031 0.827 1.00 96.50 98 THR A O 1
ATOM 803 N N . LEU A 1 99 ? 2.366 -0.975 1.515 1.00 96.12 99 LEU A N 1
ATOM 804 C CA . LEU A 1 99 ? 1.603 -0.594 0.331 1.00 96.12 99 LEU A CA 1
ATOM 805 C C . LEU A 1 99 ? 2.243 0.620 -0.327 1.00 96.12 99 LEU A C 1
ATOM 807 O O . LEU A 1 99 ? 2.413 1.645 0.322 1.00 96.12 99 LEU A O 1
ATOM 811 N N . CYS A 1 100 ? 2.565 0.527 -1.613 1.00 96.25 100 CYS A N 1
ATOM 812 C CA . CYS A 1 100 ? 3.084 1.650 -2.394 1.00 96.25 100 CYS A CA 1
ATOM 813 C C . CYS A 1 100 ? 2.123 2.002 -3.522 1.00 96.25 100 CYS A C 1
ATOM 815 O O . CYS A 1 100 ? 1.621 1.094 -4.182 1.00 96.25 100 CYS A O 1
ATOM 817 N N . THR A 1 101 ? 1.904 3.288 -3.805 1.00 95.00 101 THR A N 1
ATOM 818 C CA . THR A 1 101 ? 1.243 3.686 -5.058 1.00 95.00 101 THR A CA 1
ATOM 819 C C . THR A 1 101 ? 2.012 3.106 -6.249 1.00 95.00 101 THR A C 1
ATOM 821 O O . THR A 1 101 ? 3.223 2.893 -6.170 1.00 95.00 101 THR A O 1
ATOM 824 N N . LEU A 1 102 ? 1.323 2.837 -7.356 1.00 94.12 102 LEU A N 1
ATOM 825 C CA . LEU A 1 102 ? 1.934 2.321 -8.582 1.00 94.12 102 LEU A CA 1
ATOM 826 C C . LEU A 1 102 ? 1.760 3.316 -9.734 1.00 94.12 102 LEU A C 1
ATOM 828 O O . LEU A 1 102 ? 1.036 3.069 -10.694 1.00 94.12 102 LEU A O 1
ATOM 832 N N . ARG A 1 103 ? 2.410 4.471 -9.599 1.00 90.69 103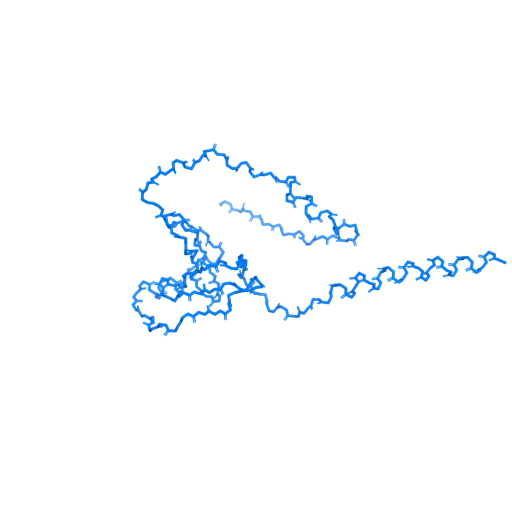 ARG A N 1
ATOM 833 C CA . ARG A 1 103 ? 2.489 5.530 -10.607 1.00 90.69 103 ARG A CA 1
ATOM 834 C C . ARG A 1 103 ? 3.648 5.250 -11.555 1.00 90.69 103 ARG A C 1
ATOM 836 O O . ARG A 1 103 ? 4.726 4.821 -11.128 1.00 90.69 103 ARG A O 1
ATOM 843 N N . GLU A 1 104 ? 3.429 5.536 -12.831 1.00 90.00 104 GLU A N 1
ATOM 844 C CA . GLU A 1 104 ? 4.501 5.584 -13.817 1.00 90.00 104 GLU A CA 1
ATOM 845 C C . GLU A 1 104 ? 5.352 6.826 -13.550 1.00 90.00 104 GLU A C 1
ATOM 847 O O . GLU A 1 104 ? 4.928 7.956 -13.771 1.00 90.00 104 GLU A O 1
ATOM 852 N N . CYS A 1 105 ? 6.551 6.617 -13.009 1.00 88.00 105 CYS A N 1
ATOM 853 C CA . CYS A 1 105 ? 7.483 7.709 -12.766 1.00 88.00 105 CYS A CA 1
ATOM 854 C C . CYS A 1 105 ? 8.272 7.994 -14.045 1.00 88.00 105 CYS A C 1
ATOM 856 O O . CYS A 1 105 ? 9.027 7.123 -14.496 1.00 88.00 105 CYS A O 1
ATOM 858 N N . SER A 1 106 ? 8.155 9.209 -14.588 1.00 83.62 106 SER A N 1
ATOM 859 C CA . SER A 1 106 ? 9.039 9.675 -15.657 1.00 83.62 106 SER A CA 1
ATOM 860 C C . SER A 1 106 ? 10.505 9.623 -15.192 1.00 83.62 106 SER A C 1
ATOM 862 O O . SER A 1 106 ? 10.826 9.733 -14.004 1.00 83.62 106 SER A O 1
ATOM 864 N N . THR A 1 107 ? 11.417 9.344 -16.123 1.00 68.81 107 THR A N 1
ATOM 865 C CA . THR A 1 107 ? 12.872 9.403 -15.883 1.00 68.81 107 THR A CA 1
ATOM 866 C C . THR A 1 107 ? 13.419 10.817 -16.035 1.00 68.81 107 THR A C 1
ATOM 868 O O . THR A 1 107 ? 14.568 11.073 -15.689 1.00 68.81 107 THR A O 1
ATOM 871 N N . THR A 1 108 ? 12.611 11.730 -16.570 1.00 58.97 108 THR A N 1
ATOM 872 C CA . THR A 1 108 ? 12.884 13.157 -16.551 1.00 58.97 108 THR A CA 1
ATOM 873 C C . THR A 1 108 ? 12.508 13.652 -15.169 1.00 58.97 108 THR A C 1
ATOM 875 O O . THR A 1 108 ? 11.337 13.637 -14.798 1.00 58.97 108 THR A O 1
ATOM 878 N N . TYR A 1 109 ? 13.508 14.038 -14.390 1.00 51.97 109 TYR A N 1
ATOM 879 C CA . TYR A 1 109 ? 13.315 14.828 -13.186 1.00 51.97 109 TYR A CA 1
ATOM 880 C C . TYR A 1 109 ? 12.649 16.144 -13.616 1.00 51.97 109 TYR A C 1
ATOM 882 O O . TYR A 1 109 ? 13.333 17.110 -13.931 1.00 51.97 109 TYR A O 1
ATOM 890 N N . GLU A 1 110 ? 11.321 16.166 -13.734 1.00 51.53 110 GLU A N 1
ATOM 891 C CA . GLU A 1 110 ? 10.600 17.425 -13.626 1.00 51.53 110 GLU A CA 1
ATOM 892 C C . GLU A 1 110 ? 10.822 17.862 -12.188 1.00 51.53 110 GLU A C 1
ATOM 894 O O . GLU A 1 110 ? 10.447 17.155 -11.248 1.00 51.53 110 GLU A O 1
ATOM 899 N N . GLU A 1 111 ? 11.546 18.966 -12.032 1.00 50.78 111 GLU A N 1
ATOM 900 C CA . GLU A 1 111 ? 11.651 19.680 -10.773 1.00 50.78 111 GLU A CA 1
ATOM 901 C C . GLU A 1 111 ? 10.241 19.770 -10.192 1.00 50.78 111 GLU A C 1
ATOM 903 O O . GLU A 1 111 ? 9.353 20.385 -10.782 1.00 50.78 111 GLU A O 1
ATOM 908 N N . VAL A 1 112 ? 10.005 19.077 -9.075 1.00 50.84 112 VAL A N 1
ATOM 909 C CA . VAL A 1 112 ? 8.784 19.283 -8.301 1.00 50.84 112 VAL A CA 1
ATOM 910 C C . VAL A 1 112 ? 8.804 20.768 -7.953 1.00 50.84 112 VAL A C 1
ATOM 912 O O . VAL A 1 112 ? 9.766 21.183 -7.301 1.00 50.84 112 VAL A O 1
ATOM 915 N N . PRO A 1 113 ? 7.816 21.576 -8.385 1.00 46.34 113 PRO A N 1
ATOM 916 C CA . PRO A 1 113 ? 7.754 22.963 -7.973 1.00 46.34 113 PRO A CA 1
ATOM 917 C C . PRO A 1 113 ? 7.795 22.983 -6.451 1.00 46.34 113 PRO A C 1
ATOM 919 O O . PRO A 1 113 ? 6.989 22.324 -5.787 1.00 46.34 113 PRO A O 1
ATOM 922 N N . GLU A 1 114 ? 8.782 23.683 -5.909 1.00 49.28 114 GLU A N 1
ATOM 923 C CA . GLU A 1 114 ? 8.956 23.918 -4.484 1.00 49.28 114 GLU A CA 1
ATOM 924 C C . GLU A 1 114 ? 7.813 24.823 -4.004 1.00 49.28 114 GLU A C 1
ATOM 926 O O . GLU A 1 114 ? 7.979 26.027 -3.872 1.00 49.28 114 GLU A O 1
ATOM 931 N N . SER A 1 115 ? 6.606 24.259 -3.891 1.00 48.16 115 SER A N 1
ATOM 932 C CA . SER A 1 115 ? 5.412 24.756 -3.189 1.00 48.16 115 SER A CA 1
ATOM 933 C C . SER A 1 115 ? 4.147 24.143 -3.802 1.00 48.16 115 SER A C 1
ATOM 935 O O . SER A 1 115 ? 3.501 24.710 -4.678 1.00 48.16 115 SER A O 1
ATOM 937 N N . PHE A 1 116 ? 3.717 22.991 -3.285 1.00 46.16 116 PHE A N 1
ATOM 938 C CA . PHE A 1 116 ? 2.277 22.794 -3.130 1.00 46.16 116 PHE A CA 1
ATOM 939 C C . PHE A 1 116 ? 1.956 23.278 -1.721 1.00 46.16 116 PHE A C 1
ATOM 941 O O . PHE A 1 116 ? 2.191 22.576 -0.738 1.00 46.16 116 PHE A O 1
ATOM 948 N N . GLU A 1 117 ? 1.548 24.540 -1.623 1.00 47.66 117 GLU A N 1
ATOM 949 C CA . GLU A 1 117 ? 1.129 25.149 -0.368 1.00 47.66 117 GLU A CA 1
ATOM 950 C C . GLU A 1 117 ? -0.111 24.395 0.123 1.00 47.66 117 GLU A C 1
ATOM 952 O O . GLU A 1 117 ? -1.188 24.451 -0.475 1.00 47.66 117 GLU A O 1
ATOM 957 N N . TYR A 1 118 ? 0.064 23.598 1.175 1.00 46.97 118 TYR A N 1
ATOM 958 C CA . TYR A 1 118 ? -1.042 22.925 1.836 1.00 46.97 118 TYR A CA 1
ATOM 959 C C . TYR A 1 118 ? -1.944 23.992 2.459 1.00 46.97 118 TYR A C 1
ATOM 961 O O . TYR A 1 118 ? -1.621 24.578 3.491 1.00 46.97 118 TYR A O 1
ATOM 969 N N . ASN A 1 119 ? -3.071 24.266 1.807 1.00 55.34 119 ASN A N 1
ATOM 970 C CA . ASN A 1 119 ? -4.054 25.214 2.300 1.00 55.34 119 ASN A CA 1
ATOM 971 C C . ASN A 1 119 ? -4.931 24.532 3.365 1.00 55.34 119 ASN A C 1
ATOM 973 O O . ASN A 1 119 ? -5.915 23.854 3.054 1.00 55.34 119 ASN A O 1
ATOM 977 N N . GLU A 1 120 ? -4.566 24.716 4.638 1.00 58.66 120 GLU A N 1
ATOM 978 C CA . GLU A 1 120 ? -5.347 24.240 5.787 1.00 58.66 120 GLU A CA 1
ATOM 979 C C . GLU A 1 120 ? -6.808 24.714 5.757 1.00 58.66 120 GLU A C 1
ATOM 981 O O . GLU A 1 120 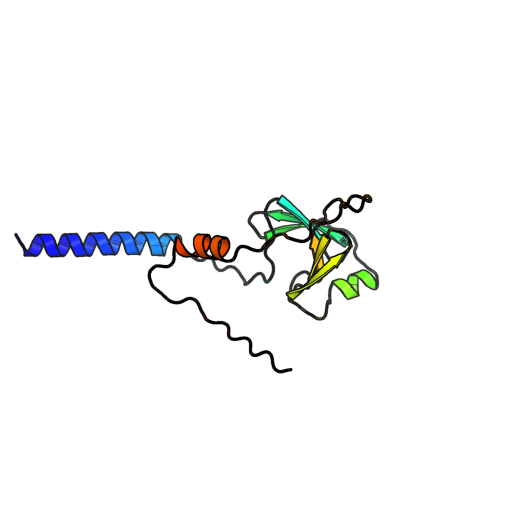? -7.695 24.002 6.236 1.00 58.66 120 GLU A O 1
ATOM 986 N N . ASP A 1 121 ? -7.091 25.881 5.178 1.00 60.94 121 ASP A N 1
ATOM 987 C CA . ASP A 1 121 ? -8.439 26.441 5.143 1.00 60.94 121 ASP A CA 1
ATOM 988 C C . ASP A 1 121 ? -9.362 25.680 4.187 1.00 60.94 121 ASP A C 1
ATOM 990 O O . ASP A 1 121 ? -10.544 25.513 4.499 1.00 60.94 121 ASP A O 1
ATOM 994 N N . GLN A 1 122 ? -8.839 25.121 3.088 1.00 56.19 122 GLN A N 1
ATOM 995 C CA . GLN A 1 122 ? -9.611 24.241 2.199 1.00 56.19 122 GLN A CA 1
ATOM 996 C C . GLN A 1 122 ? -9.964 22.907 2.875 1.00 56.19 122 GLN A C 1
ATOM 998 O O . GLN A 1 122 ? -11.098 22.438 2.751 1.00 56.19 122 GLN A O 1
ATOM 1003 N N . ALA A 1 123 ? -9.045 22.330 3.657 1.00 49.81 123 ALA A N 1
ATOM 1004 C CA . ALA A 1 123 ? -9.310 21.117 4.436 1.00 49.81 123 ALA A CA 1
ATOM 1005 C C . ALA A 1 123 ? -10.312 21.368 5.582 1.00 49.81 123 ALA A C 1
ATOM 1007 O O . ALA A 1 123 ? -11.164 20.525 5.870 1.00 49.81 123 ALA A O 1
ATOM 1008 N N . ARG A 1 124 ? -10.268 22.554 6.208 1.00 53.81 124 ARG A N 1
ATOM 1009 C CA . ARG A 1 124 ? -11.232 22.977 7.241 1.00 53.81 124 ARG A CA 1
ATOM 1010 C C . ARG A 1 124 ? -12.618 23.276 6.665 1.00 53.81 124 ARG A C 1
ATOM 1012 O O . ARG A 1 124 ? -13.610 22.993 7.332 1.00 53.81 124 ARG A O 1
ATOM 1019 N N . GLN A 1 125 ? -12.714 23.813 5.447 1.00 51.25 125 GLN A N 1
ATOM 1020 C CA . GLN A 1 125 ? -14.000 24.118 4.813 1.00 51.25 125 GLN A CA 1
ATOM 1021 C C . GLN A 1 125 ? -14.783 22.846 4.455 1.00 51.25 125 GLN A C 1
ATOM 1023 O O . GLN A 1 125 ? -15.974 22.780 4.741 1.00 51.25 125 GLN A O 1
ATOM 1028 N N . ALA A 1 126 ? -14.106 21.801 3.965 1.00 44.41 126 ALA A N 1
ATOM 1029 C CA . ALA A 1 126 ? -14.727 20.498 3.703 1.00 44.41 126 ALA A CA 1
ATOM 1030 C C . ALA A 1 126 ? -15.263 19.804 4.976 1.00 44.41 126 ALA A C 1
ATOM 1032 O O . ALA A 1 126 ? -16.162 18.973 4.896 1.00 44.41 126 ALA A O 1
ATOM 1033 N N . ASN A 1 127 ? -14.731 20.159 6.153 1.00 49.19 127 ASN A N 1
ATOM 1034 C CA . ASN A 1 127 ? -15.165 19.629 7.450 1.00 49.19 127 ASN A CA 1
ATOM 1035 C C . ASN A 1 127 ? -16.281 20.470 8.101 1.00 49.19 127 ASN A C 1
ATOM 1037 O O . ASN A 1 127 ? -17.038 19.965 8.928 1.00 49.19 127 ASN A O 1
ATOM 1041 N N . ARG A 1 128 ? -16.398 21.754 7.731 1.00 46.38 128 ARG A N 1
ATOM 1042 C CA . ARG A 1 128 ? -17.411 22.678 8.268 1.00 46.38 128 ARG A CA 1
ATOM 1043 C C . ARG A 1 128 ? -18.814 22.424 7.730 1.00 46.38 128 ARG A C 1
ATOM 1045 O O . ARG A 1 128 ? -19.770 22.741 8.432 1.00 46.38 128 ARG A O 1
ATOM 1052 N N . ASP A 1 129 ? -18.944 21.791 6.569 1.00 48.34 129 ASP A N 1
ATOM 1053 C CA . ASP A 1 129 ? -20.249 21.532 5.949 1.00 48.34 129 ASP A CA 1
ATOM 1054 C C . ASP A 1 129 ? -21.088 20.449 6.661 1.00 48.34 129 ASP A C 1
ATOM 1056 O O . ASP A 1 129 ? -22.206 20.171 6.237 1.00 48.34 129 ASP A O 1
ATOM 1060 N N . CYS A 1 130 ? -20.616 19.872 7.778 1.00 50.03 130 CYS A N 1
ATOM 1061 C CA . CYS A 1 130 ? -21.419 18.963 8.615 1.00 50.03 130 CYS A CA 1
ATOM 1062 C C . CYS A 1 130 ? -21.203 19.074 10.140 1.00 50.03 130 CYS A C 1
ATOM 1064 O O . CYS A 1 130 ? -21.774 18.280 10.885 1.00 50.03 130 CYS A O 1
ATOM 1066 N N . THR A 1 131 ? -20.422 20.029 10.656 1.00 49.16 131 THR A N 1
ATOM 1067 C CA . THR A 1 131 ? -20.174 20.150 12.109 1.00 49.16 131 THR A CA 1
ATOM 1068 C C . THR A 1 131 ? -20.773 21.418 12.700 1.00 49.16 131 THR A C 1
ATOM 1070 O O . THR A 1 131 ? -20.059 22.299 13.178 1.00 49.16 131 THR A O 1
ATOM 1073 N N . THR A 1 132 ? -22.096 21.489 12.757 1.00 52.56 132 THR A N 1
ATOM 1074 C CA . THR A 1 132 ? -22.753 22.199 13.854 1.00 52.56 132 THR A CA 1
ATOM 1075 C C . THR A 1 132 ? -23.347 21.157 14.794 1.00 52.56 132 THR A C 1
ATOM 1077 O O . THR A 1 132 ? -24.364 20.530 14.518 1.00 52.56 132 THR A O 1
ATOM 1080 N N . THR A 1 133 ? -22.710 21.031 15.964 1.00 48.34 133 THR A N 1
ATOM 1081 C CA . THR A 1 133 ? -23.178 20.335 17.182 1.00 48.34 133 THR A CA 1
ATOM 1082 C C . THR A 1 133 ? -22.802 18.852 17.356 1.00 48.34 133 THR A C 1
ATOM 1084 O O . THR A 1 133 ? -23.646 17.967 17.354 1.00 48.34 133 THR A O 1
ATOM 1087 N N . THR A 1 134 ? -21.518 18.569 17.596 1.00 45.75 134 THR A N 1
ATOM 1088 C CA . THR A 1 134 ? -20.944 18.017 18.856 1.00 45.75 134 THR A CA 1
ATOM 1089 C C . THR A 1 134 ? -19.514 17.518 18.594 1.00 45.75 134 THR A C 1
ATOM 1091 O O . THR A 1 134 ? -19.179 17.072 17.504 1.00 45.75 134 THR A O 1
ATOM 1094 N N . THR A 1 135 ? -18.636 17.724 19.571 1.00 36.69 135 THR A N 1
ATOM 1095 C CA . THR A 1 135 ? -17.164 17.725 19.482 1.00 36.69 135 THR A CA 1
ATOM 1096 C C . THR A 1 135 ? -16.520 16.494 18.815 1.00 36.69 135 THR A C 1
ATOM 1098 O O . THR A 1 135 ? -16.849 15.371 19.204 1.00 36.69 135 THR A O 1
ATOM 1101 N N . PRO A 1 136 ? -15.532 16.669 17.909 1.00 39.44 136 PRO A N 1
ATOM 1102 C CA . PRO A 1 136 ? -14.653 15.580 17.482 1.00 39.44 136 PRO A CA 1
ATOM 1103 C C . PRO A 1 136 ? -13.724 15.136 18.633 1.00 39.44 136 PRO A C 1
ATOM 1105 O O . PRO A 1 136 ? -13.382 15.962 19.485 1.00 39.44 136 PRO A O 1
ATOM 1108 N N . PRO A 1 137 ? -13.285 13.862 18.679 1.00 36.62 137 PRO A N 1
ATOM 1109 C CA . PRO A 1 137 ? -12.281 13.426 19.642 1.00 36.62 137 PRO A CA 1
ATOM 1110 C C . PRO A 1 137 ? -10.946 14.130 19.373 1.00 36.62 137 PRO A C 1
ATOM 1112 O O . PRO A 1 137 ? -10.396 14.074 18.273 1.00 36.62 137 PRO A O 1
ATOM 1115 N N . VAL A 1 138 ? -10.43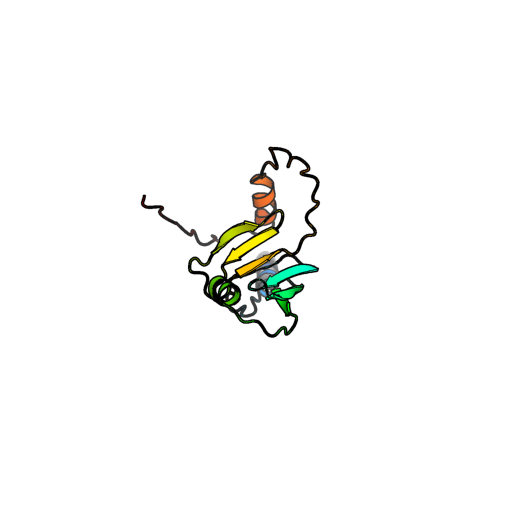8 14.795 20.409 1.00 32.97 138 VAL A N 1
ATOM 1116 C CA . VAL A 1 138 ? -9.072 15.313 20.483 1.00 32.97 138 VAL A CA 1
ATOM 1117 C C . VAL A 1 138 ? -8.142 14.114 20.655 1.00 32.97 138 VAL A C 1
ATOM 1119 O O . VAL A 1 138 ? -8.204 13.440 21.682 1.00 32.97 138 VAL A O 1
ATOM 1122 N N . TYR A 1 139 ? -7.283 13.842 19.674 1.00 34.53 139 TYR A N 1
ATOM 1123 C CA . TYR A 1 139 ? -6.107 13.003 19.896 1.00 34.53 139 TYR A CA 1
ATOM 1124 C C . TYR A 1 139 ? -4.924 13.921 20.209 1.00 34.53 139 TYR A C 1
ATOM 1126 O O . TYR A 1 139 ? -4.389 14.590 19.329 1.00 34.53 139 TYR A O 1
ATOM 1134 N N . ASP A 1 140 ? -4.580 13.982 21.495 1.00 31.61 140 ASP A N 1
ATOM 1135 C CA . ASP A 1 140 ? -3.370 14.614 22.021 1.00 31.61 140 ASP A CA 1
ATOM 1136 C C . ASP A 1 140 ? -2.216 13.610 21.892 1.00 31.61 140 ASP A C 1
ATOM 1138 O O . ASP A 1 140 ? -2.130 12.649 22.659 1.00 31.61 140 ASP A O 1
ATOM 1142 N N . TYR A 1 141 ? -1.360 13.776 20.882 1.00 35.72 141 TYR A N 1
ATOM 1143 C CA . TYR A 1 141 ? -0.071 13.085 20.845 1.00 35.72 141 TYR A CA 1
ATOM 1144 C C . TYR A 1 141 ? 0.975 14.018 21.452 1.00 35.72 141 TYR A C 1
ATOM 1146 O O . TYR A 1 141 ? 1.488 14.920 20.787 1.00 35.72 141 TYR A O 1
ATOM 1154 N N . LYS A 1 142 ? 1.310 13.773 22.722 1.00 28.50 142 LYS A N 1
ATOM 1155 C CA . LYS A 1 142 ? 2.536 14.296 23.322 1.00 28.50 142 LYS A CA 1
ATOM 1156 C C . LYS A 1 142 ? 3.731 13.653 22.627 1.00 28.50 142 LYS A C 1
ATOM 1158 O O . LYS A 1 142 ? 3.888 12.434 22.645 1.00 28.50 142 LYS A O 1
ATOM 1163 N N . ILE A 1 143 ? 4.547 14.486 21.994 1.00 37.78 143 ILE A N 1
ATOM 1164 C CA . ILE A 1 143 ? 5.868 14.114 21.501 1.00 37.78 143 ILE A CA 1
ATOM 1165 C C . ILE A 1 143 ? 6.831 14.389 22.652 1.00 37.78 143 ILE A C 1
ATOM 1167 O O . ILE A 1 143 ? 7.187 15.542 22.894 1.00 37.78 143 ILE A O 1
ATOM 1171 N N . ASP A 1 144 ? 7.210 13.341 23.376 1.00 44.84 144 ASP A N 1
ATOM 1172 C CA . ASP A 1 144 ? 8.344 13.403 24.294 1.00 44.84 144 ASP A CA 1
ATOM 1173 C C . ASP A 1 144 ? 9.621 13.088 23.492 1.00 44.84 144 ASP A C 1
ATOM 1175 O O . ASP A 1 144 ? 9.674 12.089 22.767 1.00 44.84 144 ASP A O 1
ATOM 1179 N N . TYR A 1 145 ? 10.584 14.014 23.560 1.00 43.53 145 TYR A N 1
ATOM 1180 C CA . TYR A 1 145 ? 11.868 14.011 22.843 1.00 43.53 145 TYR A CA 1
ATOM 1181 C C . TYR A 1 145 ? 12.846 12.948 23.352 1.00 43.53 145 TYR A C 1
ATOM 1183 O O . TYR A 1 145 ? 12.881 12.714 24.582 1.00 43.53 145 TYR A O 1
#

Sequence (145 aa):
MLKYLLVFATISTLLEFLDCVKSHRRLYVPELDYRCSEKETYRENNCNICRCRAGLLTVCTLMSCSGEEYYRLKYCNKVGKKWNVRCNVCECTKEYGTLCTLRECSTTYEEVPESFEYNEDQARQANRDCTTTTTPPVYDYKIDY

Foldseek 3Di:
DVVVVVVVVVVVVVVVVVVVVVVPPPDPDPPFLAFDDAQWWKQFLVFWIFHDHPRDGDDIDDDPDDDDSSVCQQPPPDAQDWDDDQPWIWGAHPPRRIIITDDDHDPPPPPPPPDPDPDVVVVVVVVVVPDDDDDDDDDDDDDDD